Protein AF-A0A7W1BZX0-F1 (afdb_monomer_lite)

pLDDT: mean 84.56, std 10.22, range [51.59, 93.81]

Radius of gyration: 16.32 Å; chains: 1; bounding box: 33×20×55 Å

Sequence (105 aa):
MLAYRAWRWSHLNALLGGLWLLAVAWSFEFLHYSDRGLRRLAIGVGIPAWSNWLVTLFASFLGVTGLTYTGHHANDVIAFLLQALVVVPTLIASAFWVWGFRERR

Secondary structure (DSSP, 8-state):
-HHHHHHHHHHHHHHHHHHHHHHHHHHGGG----HHHHHHHHHHHHHHHHHHHHHHHHHHHHT---SS--S-HHHHHHHHHHIIIIIHHHHHHHHHHHHHTS---

Structure (mmCIF, N/CA/C/O backbone):
data_AF-A0A7W1BZX0-F1
#
_entry.id   AF-A0A7W1BZX0-F1
#
loop_
_atom_site.group_PDB
_atom_site.id
_atom_site.type_symbol
_atom_site.label_atom_id
_atom_site.label_alt_id
_atom_site.label_comp_id
_atom_site.label_asym_id
_atom_site.label_entity_id
_atom_site.label_seq_id
_atom_site.pdbx_PDB_ins_code
_atom_site.Cartn_x
_atom_site.Cartn_y
_atom_site.Cartn_z
_atom_site.occupancy
_atom_site.B_iso_or_equiv
_atom_site.auth_seq_id
_atom_site.auth_comp_id
_atom_site.auth_asym_id
_atom_site.auth_atom_id
_atom_site.pdbx_PDB_model_num
ATOM 1 N N . MET A 1 1 ? -3.968 -0.717 -30.498 1.00 52.75 1 MET A N 1
ATOM 2 C CA . MET A 1 1 ? -4.558 -1.752 -29.608 1.00 52.75 1 MET A CA 1
ATOM 3 C C . MET A 1 1 ? -3.862 -1.881 -28.247 1.00 52.75 1 MET A C 1
ATOM 5 O O . MET A 1 1 ? -4.569 -2.022 -27.258 1.00 52.75 1 MET A O 1
ATOM 9 N N . LEU A 1 2 ? -2.526 -1.795 -28.152 1.00 57.59 2 LEU A N 1
ATOM 10 C CA . LEU A 1 2 ? -1.787 -1.890 -26.874 1.00 57.59 2 LEU A CA 1
ATOM 11 C C . LEU A 1 2 ? -2.153 -0.798 -25.845 1.00 57.59 2 LEU A C 1
ATOM 13 O O . LEU A 1 2 ? -2.404 -1.118 -24.687 1.00 57.59 2 LEU A O 1
ATOM 17 N N . ALA A 1 3 ? -2.298 0.460 -26.277 1.00 57.31 3 ALA A N 1
ATOM 18 C CA . ALA A 1 3 ? -2.638 1.584 -25.392 1.00 57.31 3 ALA A CA 1
ATOM 19 C C . ALA A 1 3 ? -4.000 1.431 -24.680 1.00 57.31 3 ALA A C 1
ATOM 21 O O . ALA A 1 3 ? -4.129 1.736 -23.499 1.00 57.31 3 ALA A O 1
ATOM 22 N N . TYR A 1 4 ? -5.006 0.880 -25.369 1.00 60.72 4 TYR A N 1
ATOM 23 C CA . TYR A 1 4 ? -6.349 0.684 -24.807 1.00 60.72 4 TYR A CA 1
ATOM 24 C C . TYR A 1 4 ? -6.375 -0.402 -23.717 1.00 60.72 4 TYR A C 1
ATOM 26 O O . TYR A 1 4 ? -7.150 -0.322 -22.765 1.00 60.72 4 TYR A O 1
ATOM 34 N N . ARG A 1 5 ? -5.502 -1.417 -23.831 1.00 60.78 5 ARG A N 1
ATOM 35 C CA . ARG A 1 5 ? -5.346 -2.462 -22.806 1.00 60.78 5 ARG A CA 1
ATOM 36 C C . ARG A 1 5 ? -4.620 -1.909 -21.581 1.00 60.78 5 ARG A C 1
ATOM 38 O O . ARG A 1 5 ? -5.118 -2.092 -20.478 1.00 60.78 5 ARG A O 1
ATOM 45 N N . ALA A 1 6 ? -3.506 -1.199 -21.770 1.00 61.88 6 ALA A N 1
ATOM 46 C CA . ALA A 1 6 ? -2.736 -0.602 -20.672 1.00 61.88 6 ALA A CA 1
ATOM 47 C C . ALA A 1 6 ? -3.574 0.379 -19.831 1.00 61.88 6 ALA A C 1
ATOM 49 O O . ALA A 1 6 ? -3.535 0.333 -18.604 1.00 61.88 6 ALA A O 1
ATOM 50 N N . TRP A 1 7 ? -4.403 1.192 -20.493 1.00 62.56 7 TRP A N 1
ATOM 51 C CA . TRP A 1 7 ? -5.343 2.102 -19.839 1.00 62.56 7 TRP A CA 1
ATOM 52 C C . TRP A 1 7 ? -6.342 1.362 -18.935 1.00 62.56 7 TRP A C 1
ATOM 54 O O . TRP A 1 7 ? -6.486 1.703 -17.767 1.00 62.56 7 TRP A O 1
ATOM 64 N N . ARG A 1 8 ? -6.978 0.285 -19.411 1.00 70.31 8 ARG A N 1
ATOM 65 C CA . ARG A 1 8 ? -7.916 -0.499 -18.584 1.00 70.31 8 ARG A CA 1
ATOM 66 C C . ARG A 1 8 ? -7.254 -1.097 -17.344 1.00 70.31 8 ARG A C 1
ATOM 68 O O . ARG A 1 8 ? -7.835 -1.043 -16.265 1.00 70.31 8 ARG A O 1
ATOM 75 N N . TRP A 1 9 ? -6.046 -1.640 -17.485 1.00 71.50 9 TRP A N 1
ATOM 76 C CA . TRP A 1 9 ? -5.330 -2.256 -16.366 1.00 71.50 9 TRP A CA 1
ATOM 77 C C . TRP A 1 9 ? -4.924 -1.242 -15.297 1.00 71.50 9 TRP A C 1
ATOM 79 O O . TRP A 1 9 ? -5.091 -1.523 -14.111 1.00 71.50 9 TRP A O 1
ATOM 89 N N . SER A 1 10 ? -4.472 -0.048 -15.690 1.00 72.25 10 SER A N 1
ATOM 90 C CA . SER A 1 10 ? -4.130 0.998 -14.722 1.00 72.25 10 SER A CA 1
ATOM 91 C C . SER A 1 10 ? -5.362 1.540 -13.989 1.00 72.25 10 SER A C 1
ATOM 93 O O . SER A 1 10 ? -5.296 1.763 -12.784 1.00 72.25 10 SER A O 1
ATOM 95 N N . HIS A 1 11 ? -6.505 1.668 -14.672 1.00 76.44 11 HIS A N 1
ATOM 96 C CA . HIS A 1 11 ? -7.760 2.128 -14.061 1.00 76.44 11 HIS A CA 1
ATOM 97 C C . HIS A 1 11 ? -8.369 1.075 -13.132 1.00 76.44 11 HIS A C 1
ATOM 99 O O . HIS A 1 11 ? -8.894 1.412 -12.076 1.00 76.44 11 HIS A O 1
ATOM 105 N N . LEU A 1 12 ? -8.273 -0.209 -13.481 1.00 83.44 12 LEU A N 1
ATOM 106 C CA . LEU A 1 12 ? -8.704 -1.284 -12.589 1.00 83.44 12 LEU A CA 1
ATOM 107 C C . LEU A 1 12 ? -7.823 -1.360 -11.344 1.00 83.44 12 LEU A C 1
ATOM 109 O O . LEU A 1 12 ? -8.354 -1.413 -10.239 1.00 83.44 12 LEU A O 1
ATOM 113 N N . ASN A 1 13 ? -6.498 -1.292 -11.501 1.00 83.06 13 ASN A N 1
ATOM 114 C CA . ASN A 1 13 ? -5.576 -1.230 -10.365 1.00 83.06 13 ASN A CA 1
ATOM 115 C C . ASN A 1 13 ? -5.901 -0.038 -9.449 1.00 83.06 13 ASN A C 1
ATOM 117 O O . ASN A 1 13 ? -5.874 -0.166 -8.226 1.00 83.06 13 ASN A O 1
ATOM 121 N N . ALA A 1 14 ? -6.297 1.089 -10.046 1.00 80.31 14 ALA A N 1
ATOM 122 C CA . ALA A 1 14 ? -6.715 2.270 -9.315 1.00 80.31 14 ALA A CA 1
ATOM 123 C C . ALA A 1 14 ? -7.933 2.063 -8.436 1.00 80.31 14 ALA A C 1
ATOM 125 O O . ALA A 1 14 ? -7.917 2.347 -7.237 1.00 80.31 14 ALA A O 1
ATOM 126 N N . LEU A 1 15 ? -8.996 1.581 -9.070 1.00 87.12 15 LEU A N 1
ATOM 127 C CA . LEU A 1 15 ? -10.277 1.369 -8.429 1.00 87.12 15 LEU A CA 1
ATOM 128 C C . LEU A 1 15 ? -10.146 0.306 -7.345 1.00 87.12 15 LEU A C 1
ATOM 130 O O . LEU A 1 15 ? -10.627 0.516 -6.239 1.00 87.12 15 LEU A O 1
ATOM 134 N N . LEU A 1 16 ? -9.436 -0.790 -7.621 1.00 87.19 16 LEU A N 1
ATOM 135 C CA . LEU A 1 16 ? -9.208 -1.852 -6.645 1.00 87.19 16 LEU A CA 1
ATOM 136 C C . LEU A 1 16 ? -8.379 -1.365 -5.452 1.00 87.19 16 LEU A C 1
ATOM 138 O O . LEU A 1 16 ? -8.741 -1.657 -4.315 1.00 87.19 16 LEU A O 1
ATOM 142 N N . GLY A 1 17 ? -7.325 -0.575 -5.680 1.00 85.88 17 GLY A N 1
ATOM 143 C CA . GLY A 1 17 ? -6.543 0.029 -4.599 1.00 85.88 17 GLY A CA 1
ATOM 144 C C . GLY A 1 17 ? -7.360 1.008 -3.749 1.00 85.88 17 GLY A C 1
ATOM 145 O O . GLY A 1 17 ? -7.269 0.988 -2.523 1.00 85.88 17 GLY A O 1
ATOM 146 N N . GLY A 1 18 ? -8.202 1.831 -4.380 1.00 87.50 18 GLY A N 1
ATOM 147 C CA . GLY A 1 18 ? -9.105 2.746 -3.676 1.00 87.50 18 GLY A CA 1
ATOM 148 C C . GLY A 1 18 ? -10.174 2.012 -2.863 1.00 87.50 18 GLY A C 1
ATOM 149 O O . GLY A 1 18 ? -10.356 2.299 -1.682 1.00 87.50 18 GLY A O 1
ATOM 150 N N . LEU A 1 19 ? -10.837 1.022 -3.466 1.00 91.62 19 LEU A N 1
ATOM 151 C CA . LEU A 1 19 ? -11.827 0.178 -2.793 1.00 91.62 19 LEU A CA 1
ATOM 152 C C . LEU A 1 19 ? -11.213 -0.589 -1.619 1.00 91.62 19 LEU A C 1
ATOM 154 O O . LEU A 1 19 ? -11.839 -0.693 -0.569 1.00 91.62 19 LEU A O 1
ATOM 158 N N . TRP A 1 20 ? -9.978 -1.069 -1.768 1.00 90.25 20 TRP A N 1
ATOM 159 C CA . TRP A 1 20 ? -9.230 -1.700 -0.686 1.00 90.25 20 TRP A CA 1
ATOM 160 C C . TRP A 1 20 ? -9.029 -0.753 0.504 1.00 90.25 20 TRP A C 1
ATOM 162 O O . TRP A 1 20 ? -9.351 -1.117 1.633 1.00 90.25 20 TRP A O 1
ATOM 172 N N . LEU A 1 21 ? -8.569 0.479 0.265 1.00 91.88 21 LEU A N 1
ATOM 173 C CA . LEU A 1 21 ? -8.391 1.468 1.334 1.00 91.88 21 LEU A CA 1
ATOM 174 C C . LEU A 1 21 ? -9.711 1.820 2.028 1.00 91.88 21 LEU A C 1
ATOM 176 O O . LEU A 1 21 ? -9.737 1.944 3.252 1.00 91.88 21 LEU A O 1
ATOM 180 N N . LEU A 1 22 ? -10.804 1.940 1.269 1.00 92.69 22 LEU A N 1
ATOM 181 C CA . LEU A 1 22 ? -12.137 2.182 1.825 1.00 92.69 22 LEU A CA 1
ATOM 182 C C . LEU A 1 22 ? -12.618 1.008 2.686 1.00 92.69 22 LEU A C 1
ATOM 184 O O . LEU A 1 22 ? -13.107 1.230 3.791 1.00 92.69 22 LEU A O 1
ATOM 188 N N . ALA A 1 23 ? -12.441 -0.229 2.216 1.00 91.19 23 ALA A N 1
ATOM 189 C CA . ALA A 1 23 ? -12.810 -1.428 2.964 1.00 91.19 23 ALA A CA 1
ATOM 190 C C . ALA A 1 23 ? -12.017 -1.546 4.275 1.00 91.19 23 ALA A C 1
ATOM 192 O O . ALA A 1 23 ? -12.592 -1.829 5.327 1.00 91.19 23 ALA A O 1
ATOM 193 N N . VAL A 1 24 ? -10.711 -1.267 4.234 1.00 91.19 24 VAL A N 1
ATOM 194 C CA . VAL A 1 24 ? -9.863 -1.246 5.432 1.00 91.19 24 VAL A CA 1
ATOM 195 C C . VAL A 1 24 ? -10.304 -0.147 6.394 1.00 91.19 24 VAL A C 1
ATOM 197 O O . VAL A 1 24 ? -10.479 -0.429 7.576 1.00 91.19 24 VAL A O 1
ATOM 200 N N . ALA A 1 25 ? -10.543 1.074 5.912 1.00 91.56 25 ALA A N 1
ATOM 201 C CA . ALA A 1 25 ? -11.000 2.175 6.757 1.00 91.56 25 ALA A CA 1
ATOM 202 C C . ALA A 1 25 ? -12.350 1.870 7.425 1.00 91.56 25 ALA A C 1
ATOM 204 O O . ALA A 1 25 ? -12.490 2.076 8.627 1.00 91.56 25 ALA A O 1
ATOM 205 N N . TRP A 1 26 ? -13.308 1.317 6.675 1.00 92.88 26 TRP A N 1
ATOM 206 C CA . TRP A 1 26 ? -14.597 0.875 7.216 1.00 92.88 26 TRP A CA 1
ATOM 207 C C . TRP A 1 26 ? -14.428 -0.203 8.290 1.00 92.88 26 TRP A C 1
ATOM 209 O O . TRP A 1 26 ? -15.104 -0.192 9.313 1.00 92.88 26 TRP A O 1
ATOM 219 N N . SER A 1 27 ? -13.477 -1.115 8.096 1.00 91.56 27 SER A N 1
ATOM 220 C CA . SER A 1 27 ? -13.272 -2.211 9.034 1.00 91.56 27 SER A CA 1
ATOM 221 C C . SER A 1 27 ? -12.659 -1.811 10.381 1.00 91.56 27 SER A C 1
ATOM 223 O O . SER A 1 27 ? -12.652 -2.621 11.305 1.00 91.56 27 SER A O 1
ATOM 225 N N . PHE A 1 28 ? -12.136 -0.586 10.513 1.00 90.12 28 PHE A N 1
ATOM 226 C CA . PHE A 1 28 ? -11.452 -0.145 11.731 1.00 90.12 28 PHE A CA 1
ATOM 227 C C . PHE A 1 28 ? -12.352 -0.127 12.963 1.00 90.12 28 PHE A C 1
ATOM 229 O O . PHE A 1 28 ? -11.847 -0.359 14.059 1.00 90.12 28 PHE A O 1
ATOM 236 N N . GLU A 1 29 ? -13.660 0.068 12.791 1.00 87.44 29 GLU A N 1
ATOM 237 C CA . GLU A 1 29 ? -14.635 0.015 13.888 1.00 87.44 29 GLU A CA 1
ATOM 238 C C . GLU A 1 29 ? -14.728 -1.376 14.538 1.00 87.44 29 GLU A C 1
ATOM 240 O O . GLU A 1 29 ? -15.109 -1.491 15.700 1.00 87.44 29 GLU A O 1
ATOM 245 N N . PHE A 1 30 ? -14.334 -2.432 13.819 1.00 87.19 30 PHE A N 1
ATOM 246 C CA . PHE A 1 30 ? -14.389 -3.820 14.290 1.00 87.19 30 PHE A CA 1
ATOM 247 C C . PHE A 1 30 ? -13.034 -4.351 14.784 1.00 87.19 30 PHE A C 1
ATOM 249 O O . PHE A 1 30 ? -12.942 -5.489 15.248 1.00 87.19 30 PHE A O 1
ATOM 256 N N . LEU A 1 31 ? -11.962 -3.564 14.657 1.00 88.44 31 LEU A N 1
ATOM 257 C CA . LEU A 1 31 ? -10.621 -3.978 15.063 1.00 88.44 31 LEU A CA 1
ATOM 258 C C . LEU A 1 31 ? -10.403 -3.689 16.550 1.00 88.44 31 LEU A C 1
ATOM 260 O O . LEU A 1 31 ? -10.528 -2.558 17.012 1.00 88.44 31 LEU A O 1
ATOM 264 N N . HIS A 1 32 ? -9.937 -4.689 17.294 1.00 87.69 32 HIS A N 1
ATOM 265 C CA . HIS A 1 32 ? -9.670 -4.603 18.736 1.00 87.69 32 HIS A CA 1
ATOM 266 C C . HIS A 1 32 ? -8.300 -3.966 19.051 1.00 87.69 32 HIS A C 1
ATOM 268 O O . HIS A 1 32 ? -7.531 -4.427 19.915 1.00 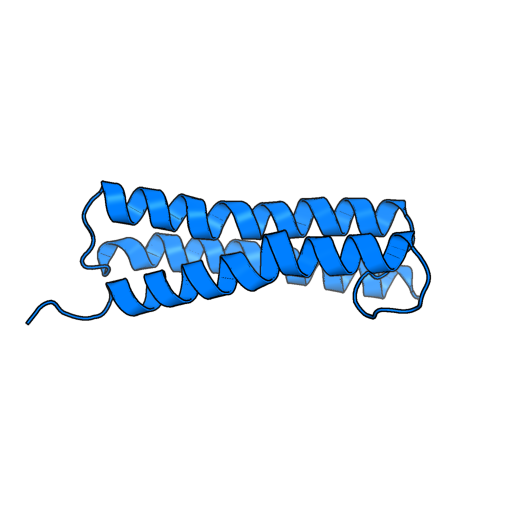87.69 32 HIS A O 1
ATOM 274 N N . TYR A 1 33 ? -7.961 -2.907 18.317 1.00 86.19 33 TYR A N 1
ATOM 275 C CA . TYR A 1 33 ? -6.737 -2.132 18.485 1.00 86.19 33 TYR A CA 1
ATOM 276 C C . TYR A 1 33 ? -6.994 -0.820 19.226 1.00 86.19 33 TYR A C 1
ATOM 278 O O . TYR A 1 33 ? -8.086 -0.274 19.215 1.00 86.19 33 TYR A O 1
ATOM 286 N N . SER A 1 34 ? -5.952 -0.300 19.878 1.00 89.06 34 SER A N 1
ATOM 287 C CA . SER A 1 34 ? -5.968 1.072 20.390 1.00 89.06 34 SER A CA 1
ATOM 288 C C . SER A 1 34 ? -5.820 2.075 19.244 1.00 89.06 34 SER A C 1
ATOM 290 O O . SER A 1 34 ? -5.318 1.717 18.176 1.00 89.06 34 SER A O 1
ATOM 292 N N . ASP A 1 35 ? -6.120 3.353 19.489 1.00 89.25 35 ASP A N 1
ATOM 293 C CA . ASP A 1 35 ? -5.965 4.430 18.493 1.00 89.25 35 ASP A CA 1
ATOM 294 C C . ASP A 1 35 ? -4.571 4.456 17.849 1.00 89.25 35 ASP A C 1
ATOM 296 O O . ASP A 1 35 ? -4.405 4.675 16.647 1.00 89.25 35 ASP A O 1
ATOM 300 N N . ARG A 1 36 ? -3.528 4.172 18.644 1.00 90.38 36 ARG A N 1
ATOM 301 C CA . ARG A 1 36 ? -2.149 4.072 18.142 1.00 90.38 36 ARG A CA 1
ATOM 302 C C . ARG A 1 36 ? -1.959 2.877 17.206 1.00 90.38 36 ARG A C 1
ATOM 304 O O . ARG A 1 36 ? -1.203 2.991 16.243 1.00 90.38 36 ARG A O 1
ATOM 311 N N . GLY A 1 37 ? -2.602 1.745 17.495 1.00 88.31 37 GLY A N 1
ATOM 312 C CA . GLY A 1 37 ? -2.583 0.549 16.649 1.00 88.31 37 GLY A CA 1
ATOM 313 C C . GLY A 1 37 ? -3.297 0.785 15.320 1.00 88.31 37 GLY A C 1
ATOM 314 O O . GLY A 1 37 ? -2.710 0.529 14.270 1.00 88.31 37 GLY A O 1
ATOM 315 N N . LEU A 1 38 ? -4.489 1.386 15.363 1.00 90.69 38 LEU A N 1
ATOM 316 C CA . LEU A 1 38 ? -5.252 1.769 14.171 1.00 90.69 38 LEU A CA 1
ATOM 317 C C . LEU A 1 38 ? -4.477 2.758 13.295 1.00 90.69 38 LEU A C 1
ATOM 319 O O . LEU A 1 38 ? -4.358 2.555 12.089 1.00 90.69 38 LEU A O 1
ATOM 323 N N . ARG A 1 39 ? -3.847 3.780 13.891 1.00 92.81 39 ARG A N 1
ATOM 324 C CA . ARG A 1 39 ? -3.021 4.743 13.143 1.00 92.81 39 ARG A CA 1
ATOM 325 C C . ARG A 1 39 ? -1.830 4.079 12.450 1.00 92.81 39 ARG A C 1
ATOM 327 O O . ARG A 1 39 ? -1.525 4.409 11.307 1.00 92.81 39 ARG A O 1
ATOM 334 N N . ARG A 1 40 ? -1.145 3.152 13.127 1.00 92.38 40 ARG A N 1
ATOM 335 C CA . ARG A 1 40 ? -0.028 2.400 12.529 1.00 92.38 40 ARG A CA 1
ATOM 336 C C . ARG A 1 40 ? -0.503 1.507 11.390 1.00 92.38 40 ARG A C 1
ATOM 338 O O . ARG A 1 40 ? 0.172 1.453 10.368 1.00 92.38 40 ARG A O 1
ATOM 345 N N . LEU A 1 41 ? -1.657 0.864 11.544 1.00 92.19 41 LEU A N 1
ATOM 346 C CA . LEU A 1 41 ? -2.250 0.040 10.497 1.00 92.19 41 LEU A CA 1
ATOM 347 C C . LEU A 1 41 ? -2.673 0.882 9.288 1.00 92.19 41 LEU A C 1
ATOM 349 O O . LEU A 1 41 ? -2.358 0.517 8.162 1.00 92.19 41 LEU A O 1
ATOM 353 N N . ALA A 1 42 ? -3.284 2.048 9.511 1.00 92.69 42 ALA A N 1
ATOM 354 C CA . ALA A 1 42 ? -3.637 2.993 8.452 1.00 92.69 42 ALA A CA 1
ATOM 355 C C . ALA A 1 42 ? -2.415 3.395 7.619 1.00 92.69 42 ALA A C 1
ATOM 357 O O . ALA A 1 42 ? -2.453 3.368 6.392 1.00 92.69 42 ALA A O 1
ATOM 358 N N . ILE A 1 43 ? -1.304 3.714 8.289 1.00 93.69 43 ILE A N 1
ATOM 359 C CA . ILE A 1 43 ? -0.032 4.027 7.630 1.00 93.69 43 ILE A CA 1
ATOM 360 C C . ILE A 1 43 ? 0.510 2.790 6.899 1.00 93.69 43 ILE A C 1
ATOM 362 O O . ILE A 1 43 ? 0.927 2.896 5.747 1.00 93.69 43 ILE A O 1
ATOM 366 N N . GLY A 1 44 ? 0.473 1.623 7.546 1.00 92.38 44 GLY A N 1
ATOM 367 C CA . GLY A 1 44 ? 0.968 0.359 7.004 1.00 92.38 44 GLY A CA 1
ATOM 368 C C . GLY A 1 44 ? 0.208 -0.136 5.775 1.00 92.38 44 GLY A C 1
ATOM 369 O O . GLY A 1 44 ? 0.806 -0.791 4.934 1.00 92.38 44 GLY A O 1
ATOM 370 N N . VAL A 1 45 ? -1.074 0.201 5.634 1.00 92.44 45 VAL A N 1
ATOM 371 C CA . VAL A 1 45 ? -1.877 -0.111 4.440 1.00 92.44 45 VAL A CA 1
ATOM 372 C C . VAL A 1 45 ? -1.796 1.019 3.406 1.00 92.44 45 VAL A C 1
ATOM 374 O O . VAL A 1 45 ? -1.715 0.762 2.205 1.00 92.44 45 VAL A O 1
ATOM 377 N N . GLY A 1 46 ? -1.777 2.274 3.860 1.00 92.19 46 GLY A N 1
ATOM 378 C CA . GLY A 1 46 ? -1.759 3.450 2.996 1.00 92.19 46 GLY A CA 1
ATOM 379 C C . GLY A 1 46 ? -0.450 3.619 2.228 1.00 92.19 46 GLY A C 1
ATOM 380 O O . GLY A 1 46 ? -0.486 3.815 1.015 1.00 92.19 46 GLY A O 1
ATOM 381 N N . ILE A 1 47 ? 0.703 3.521 2.903 1.00 92.62 47 ILE A N 1
ATOM 382 C CA . ILE A 1 47 ? 2.013 3.710 2.256 1.00 92.62 47 ILE A CA 1
ATOM 383 C C . ILE A 1 47 ? 2.201 2.734 1.085 1.00 92.62 47 ILE A C 1
ATOM 385 O O . ILE A 1 47 ? 2.457 3.216 -0.016 1.00 92.62 47 ILE A O 1
ATOM 389 N N . PRO A 1 48 ? 2.011 1.410 1.243 1.00 92.38 48 PRO A N 1
ATOM 390 C CA . PRO A 1 48 ? 2.211 0.467 0.143 1.00 92.38 48 PRO A CA 1
ATOM 391 C C . PRO A 1 48 ? 1.244 0.688 -1.021 1.00 92.38 48 PRO A C 1
ATOM 393 O O . PRO A 1 48 ? 1.644 0.577 -2.181 1.00 92.38 48 PRO A O 1
ATOM 396 N N . ALA A 1 49 ? -0.009 1.064 -0.729 1.00 90.88 49 ALA A N 1
ATOM 397 C CA . ALA A 1 49 ? -0.989 1.405 -1.754 1.00 90.88 49 ALA A CA 1
ATOM 398 C C . ALA A 1 49 ? -0.517 2.601 -2.597 1.00 90.88 49 ALA A C 1
ATOM 400 O O . ALA A 1 49 ? -0.525 2.521 -3.823 1.00 90.88 49 ALA A O 1
ATOM 401 N N . TRP A 1 50 ? -0.031 3.677 -1.967 1.00 88.94 50 TRP A N 1
ATOM 402 C CA . TRP A 1 50 ? 0.534 4.835 -2.674 1.00 88.94 50 TRP A CA 1
ATOM 403 C C . TRP A 1 50 ? 1.872 4.530 -3.363 1.00 88.94 50 TRP A C 1
ATOM 405 O O . TRP A 1 50 ? 2.117 5.013 -4.470 1.00 88.94 50 TRP A O 1
ATOM 415 N N . SER A 1 51 ? 2.723 3.692 -2.768 1.00 91.06 51 SER A N 1
ATOM 416 C CA . SER A 1 51 ? 3.975 3.247 -3.386 1.00 91.06 51 SER A CA 1
ATOM 417 C C . SER A 1 51 ? 3.733 2.454 -4.669 1.00 91.06 51 SER A C 1
ATOM 419 O O . SER A 1 51 ? 4.468 2.647 -5.634 1.00 91.06 51 SER A O 1
ATOM 421 N N . ASN A 1 52 ? 2.682 1.630 -4.726 1.00 90.50 52 ASN A N 1
ATOM 422 C CA . ASN A 1 52 ? 2.305 0.892 -5.936 1.00 90.50 52 ASN A CA 1
ATOM 423 C C . ASN A 1 52 ? 2.097 1.826 -7.127 1.00 90.50 52 ASN A C 1
ATOM 425 O O . ASN A 1 52 ? 2.634 1.610 -8.213 1.00 90.50 52 ASN A O 1
ATOM 429 N N . TRP A 1 53 ? 1.361 2.908 -6.899 1.00 87.31 53 TRP A N 1
ATOM 430 C CA . TRP A 1 53 ? 1.109 3.929 -7.903 1.00 87.31 53 TRP A CA 1
ATOM 431 C C . TRP A 1 53 ? 2.371 4.644 -8.351 1.00 87.31 53 TRP A C 1
ATOM 433 O O . TRP A 1 53 ? 2.609 4.781 -9.550 1.00 87.31 53 TRP A O 1
ATOM 443 N N . LEU A 1 54 ? 3.190 5.063 -7.387 1.00 88.50 54 LEU A N 1
ATOM 444 C CA . LEU A 1 54 ? 4.428 5.775 -7.661 1.00 88.50 54 LEU A CA 1
ATOM 445 C C . LEU A 1 54 ? 5.387 4.919 -8.498 1.00 88.50 54 LEU A C 1
ATOM 447 O O . LEU A 1 54 ? 5.892 5.375 -9.521 1.00 88.50 54 LEU A O 1
ATOM 451 N N . VAL A 1 55 ? 5.598 3.661 -8.107 1.00 88.25 55 VAL A N 1
ATOM 452 C CA . VAL A 1 55 ? 6.497 2.747 -8.826 1.00 88.25 55 VAL A CA 1
ATOM 453 C C . VAL A 1 55 ? 5.939 2.401 -10.209 1.00 88.25 55 VAL A C 1
ATOM 455 O O . VAL A 1 55 ? 6.695 2.392 -11.178 1.00 88.25 55 VAL A O 1
ATOM 458 N N . THR A 1 56 ? 4.624 2.202 -10.344 1.00 86.25 56 THR A N 1
ATOM 459 C CA . THR A 1 56 ? 3.984 1.939 -11.648 1.00 86.25 56 THR A CA 1
ATOM 460 C C . THR A 1 56 ? 4.091 3.140 -12.595 1.00 86.25 56 THR A C 1
ATOM 462 O O . THR A 1 56 ? 4.267 2.967 -13.805 1.00 86.25 56 THR A O 1
ATOM 465 N N . LEU A 1 57 ? 4.033 4.365 -12.065 1.00 85.75 57 LEU A N 1
ATOM 466 C CA . LEU A 1 57 ? 4.271 5.581 -12.841 1.00 85.75 57 LEU A CA 1
ATOM 467 C C . LEU A 1 57 ? 5.711 5.619 -13.373 1.00 85.75 57 LEU A C 1
ATOM 469 O O . LEU A 1 57 ? 5.911 5.826 -14.569 1.00 85.75 57 LEU A O 1
ATOM 473 N N . PHE A 1 58 ? 6.706 5.351 -12.521 1.00 86.38 58 PHE A N 1
ATOM 474 C CA . PHE A 1 58 ? 8.106 5.260 -12.952 1.00 86.38 58 PHE A CA 1
ATOM 475 C C . PHE A 1 58 ? 8.332 4.146 -13.980 1.00 86.38 58 PHE A C 1
ATOM 477 O O . PHE A 1 58 ? 9.001 4.374 -14.985 1.00 86.38 58 PHE A O 1
ATOM 484 N N . ALA A 1 59 ? 7.727 2.974 -13.780 1.00 85.19 59 ALA A N 1
ATOM 485 C CA . ALA A 1 59 ? 7.775 1.869 -14.736 1.00 85.19 59 ALA A CA 1
ATOM 486 C C . ALA A 1 59 ? 7.232 2.287 -16.113 1.00 85.19 59 ALA A C 1
ATOM 488 O O . ALA A 1 59 ? 7.852 2.018 -17.142 1.00 85.19 59 ALA A O 1
ATOM 489 N N . SER A 1 60 ? 6.118 3.029 -16.116 1.00 82.88 60 SER A N 1
ATOM 490 C CA . SER A 1 60 ? 5.491 3.556 -17.332 1.00 82.88 60 SER A CA 1
ATOM 491 C C . SER A 1 60 ? 6.385 4.568 -18.051 1.00 82.88 60 SER A C 1
ATOM 493 O O . SER A 1 60 ? 6.505 4.502 -19.272 1.00 82.88 60 SER A O 1
ATOM 495 N N . PHE A 1 61 ? 7.053 5.466 -17.316 1.00 85.00 61 PHE A N 1
ATOM 496 C CA . PHE A 1 61 ? 8.019 6.410 -17.895 1.00 85.00 61 PHE A CA 1
ATOM 497 C C . PHE A 1 61 ? 9.246 5.718 -18.495 1.00 85.00 61 PHE A C 1
ATOM 499 O O . PHE A 1 61 ? 9.754 6.156 -19.523 1.00 85.00 61 PHE A O 1
ATOM 506 N N . LEU A 1 62 ? 9.710 4.636 -17.871 1.00 82.81 62 LEU A N 1
ATOM 507 C CA . LEU A 1 62 ? 10.849 3.849 -18.346 1.00 82.81 62 LEU A CA 1
ATOM 508 C C . LEU A 1 62 ? 10.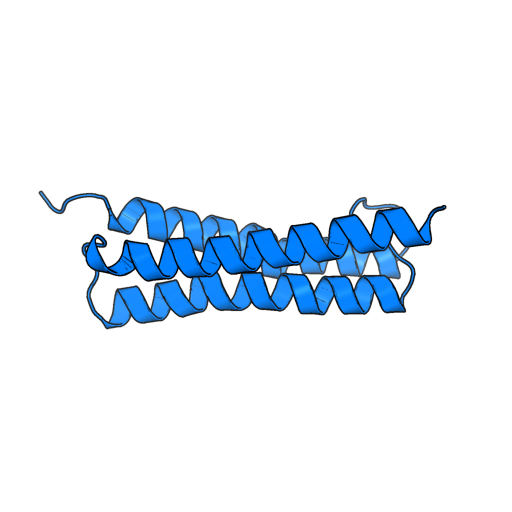475 2.856 -19.459 1.00 82.81 62 LEU A C 1
ATOM 510 O O . LEU A 1 62 ? 11.362 2.225 -20.030 1.00 82.81 62 LEU A O 1
ATOM 514 N N . GLY A 1 63 ? 9.184 2.697 -19.769 1.00 81.06 63 GLY A N 1
ATOM 515 C CA . GLY A 1 63 ? 8.701 1.739 -20.765 1.00 81.06 63 GLY A CA 1
ATOM 516 C C . GLY A 1 63 ? 8.928 0.274 -20.376 1.00 81.06 63 GLY A C 1
ATOM 517 O O . GLY A 1 63 ? 8.989 -0.584 -21.255 1.00 81.06 63 GLY A O 1
ATOM 518 N N . VAL A 1 64 ? 9.067 -0.021 -19.078 1.00 81.81 64 VAL A N 1
ATOM 519 C CA . VAL A 1 64 ? 9.317 -1.373 -18.555 1.00 81.81 64 VAL A CA 1
ATOM 520 C C . VAL A 1 64 ? 8.105 -1.904 -17.801 1.00 81.81 64 VAL A C 1
ATOM 522 O O . VAL A 1 64 ? 7.359 -1.151 -17.178 1.00 81.81 64 VAL A O 1
ATOM 525 N N . THR A 1 65 ? 7.917 -3.222 -17.822 1.00 75.06 65 THR A N 1
ATOM 526 C CA . THR A 1 65 ? 6.798 -3.863 -17.121 1.00 75.06 65 THR A CA 1
ATOM 527 C C . THR A 1 65 ? 7.089 -4.052 -15.633 1.00 75.06 65 THR A C 1
ATOM 529 O O . THR A 1 65 ? 6.180 -3.940 -14.818 1.00 75.06 65 THR A O 1
ATOM 532 N N . GLY A 1 66 ? 8.338 -4.362 -15.265 1.00 70.06 66 GLY A N 1
ATOM 533 C CA . GLY A 1 66 ? 8.749 -4.578 -13.875 1.00 70.06 66 GLY A CA 1
ATOM 534 C C . GLY A 1 66 ? 8.163 -5.831 -13.216 1.00 70.06 66 GLY A C 1
ATOM 535 O O . GLY A 1 66 ? 8.151 -5.922 -11.998 1.00 70.06 66 GLY A O 1
ATOM 536 N N . LEU A 1 67 ? 7.642 -6.789 -13.993 1.00 67.56 67 LEU A N 1
ATOM 537 C CA . LEU A 1 67 ? 6.939 -7.976 -13.473 1.00 67.56 67 LEU A CA 1
ATOM 538 C C . LEU A 1 67 ? 7.761 -9.270 -13.541 1.00 67.56 67 LEU A C 1
ATOM 540 O O . LEU A 1 67 ? 7.357 -10.295 -12.999 1.00 67.56 67 LEU A O 1
ATOM 544 N N . THR A 1 68 ? 8.892 -9.268 -14.240 1.00 72.88 68 THR A N 1
ATOM 545 C CA . THR A 1 68 ? 9.703 -10.473 -14.456 1.00 72.88 68 THR A CA 1
ATOM 546 C C . THR A 1 68 ? 11.160 -10.077 -14.494 1.00 72.88 68 THR A C 1
ATOM 548 O O . THR A 1 68 ? 11.482 -9.141 -15.211 1.00 72.88 68 THR A O 1
ATOM 551 N N . TYR A 1 69 ? 12.036 -10.772 -13.772 1.00 74.81 69 TYR A N 1
ATOM 552 C CA . TYR A 1 69 ? 13.472 -10.520 -13.856 1.00 74.81 69 TYR A CA 1
ATOM 553 C C . TYR A 1 69 ? 13.980 -10.970 -15.226 1.00 74.81 69 TYR A C 1
ATOM 555 O O . TYR A 1 69 ? 13.901 -12.152 -15.558 1.00 74.81 69 TYR A O 1
ATOM 563 N N . THR A 1 70 ? 14.432 -10.021 -16.043 1.00 75.12 70 THR A N 1
ATOM 564 C CA . THR A 1 70 ? 14.840 -10.280 -17.439 1.00 75.12 70 THR A CA 1
ATOM 565 C C . THR A 1 70 ? 16.325 -10.011 -17.679 1.00 75.12 70 THR A C 1
ATOM 567 O O . THR A 1 70 ? 16.802 -10.217 -18.791 1.00 75.12 70 THR A O 1
ATOM 570 N N . GLY A 1 71 ? 17.069 -9.559 -16.661 1.00 71.56 71 GLY A N 1
ATOM 571 C CA . GLY A 1 71 ? 18.470 -9.144 -16.789 1.00 71.56 71 GLY A CA 1
ATOM 572 C C . GLY A 1 71 ? 18.633 -7.709 -17.303 1.00 71.56 71 GLY A C 1
ATOM 573 O O . GLY A 1 71 ? 19.743 -7.181 -17.336 1.00 71.56 71 GLY A O 1
ATOM 574 N N . HIS A 1 72 ? 17.535 -7.039 -17.670 1.00 80.25 72 HIS A N 1
ATOM 575 C CA . HIS A 1 72 ? 17.522 -5.606 -17.937 1.00 80.25 72 HIS A CA 1
ATOM 576 C C . HIS A 1 72 ? 17.447 -4.831 -16.619 1.00 80.25 72 HIS A C 1
ATOM 578 O O . HIS A 1 72 ? 16.392 -4.771 -15.986 1.00 80.25 72 HIS A O 1
ATOM 584 N N . HIS A 1 73 ? 18.548 -4.166 -16.251 1.00 83.12 73 HIS A N 1
ATOM 585 C CA . HIS A 1 73 ? 18.689 -3.444 -14.980 1.00 83.12 73 HIS A CA 1
ATOM 586 C C . HIS A 1 73 ? 17.493 -2.543 -14.624 1.00 83.12 73 HIS A C 1
ATOM 588 O O . HIS A 1 73 ? 17.022 -2.580 -13.492 1.00 83.12 73 HIS A O 1
ATOM 594 N N . ALA A 1 74 ? 16.960 -1.767 -15.575 1.00 82.00 74 ALA A N 1
ATOM 595 C CA . ALA A 1 74 ? 15.825 -0.873 -15.320 1.00 82.00 74 ALA A CA 1
ATOM 596 C C . ALA A 1 74 ? 14.547 -1.628 -14.916 1.00 82.00 74 ALA A C 1
ATOM 598 O O . ALA A 1 74 ? 13.817 -1.199 -14.027 1.00 82.00 74 ALA A O 1
ATOM 599 N N . ASN A 1 75 ? 14.286 -2.772 -15.543 1.00 86.31 75 ASN A N 1
ATOM 600 C CA . ASN A 1 75 ? 13.119 -3.591 -15.254 1.00 86.31 75 ASN A CA 1
ATOM 601 C C . ASN A 1 75 ? 13.273 -4.341 -13.920 1.00 86.31 75 ASN A C 1
ATOM 603 O O . ASN A 1 75 ? 12.330 -4.397 -13.133 1.00 86.31 75 ASN A O 1
ATOM 607 N N . ASP A 1 76 ? 14.467 -4.864 -13.646 1.00 87.06 76 ASP A N 1
ATOM 608 C CA . ASP A 1 76 ? 14.751 -5.621 -12.423 1.00 87.06 76 ASP A CA 1
ATOM 609 C C . ASP A 1 76 ? 14.702 -4.717 -11.178 1.00 87.06 76 ASP A C 1
ATOM 611 O O . ASP A 1 76 ? 14.206 -5.129 -10.128 1.00 87.06 76 ASP A O 1
ATOM 615 N N . VAL A 1 77 ? 15.123 -3.452 -11.311 1.00 89.06 77 VAL A N 1
ATOM 616 C CA . VAL A 1 77 ? 14.968 -2.433 -10.260 1.00 89.06 77 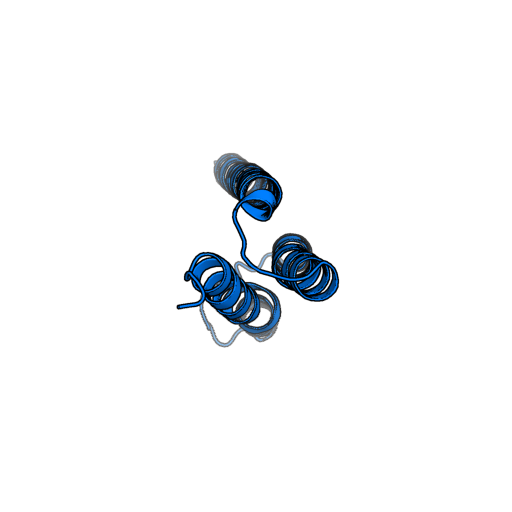VAL A CA 1
ATOM 617 C C . VAL A 1 77 ? 13.493 -2.162 -9.965 1.00 89.06 77 VAL A C 1
ATOM 619 O O . VAL A 1 77 ? 13.107 -2.146 -8.798 1.00 89.06 77 VAL A O 1
ATOM 622 N N . ILE A 1 78 ? 12.647 -1.989 -10.986 1.00 88.06 78 ILE A N 1
ATOM 623 C CA . ILE A 1 78 ? 11.204 -1.790 -10.776 1.00 88.06 78 ILE A CA 1
ATOM 624 C C . ILE A 1 78 ? 10.573 -3.024 -10.118 1.00 88.06 78 ILE A C 1
ATOM 626 O O . ILE A 1 78 ? 9.795 -2.869 -9.178 1.00 88.06 78 ILE A O 1
ATOM 630 N N . ALA A 1 79 ? 10.937 -4.232 -10.554 1.00 88.06 79 ALA A N 1
ATOM 631 C CA . ALA A 1 79 ? 10.443 -5.473 -9.957 1.00 88.06 79 ALA A CA 1
ATOM 632 C C . ALA A 1 79 ? 10.801 -5.575 -8.470 1.00 88.06 79 ALA A C 1
ATOM 634 O O . ALA A 1 79 ? 9.940 -5.855 -7.630 1.00 88.06 79 ALA A O 1
ATOM 635 N N . PHE A 1 80 ? 12.052 -5.266 -8.127 1.00 91.19 80 PHE A N 1
ATOM 636 C CA . PHE A 1 80 ? 12.500 -5.213 -6.742 1.00 91.19 80 PHE A CA 1
ATOM 637 C C . PHE A 1 80 ? 11.743 -4.150 -5.930 1.00 91.19 80 PHE A C 1
ATOM 639 O O . PHE A 1 80 ? 11.284 -4.437 -4.824 1.00 91.19 80 PHE A O 1
ATOM 646 N N . LEU A 1 81 ? 11.558 -2.944 -6.479 1.00 91.38 81 LEU A N 1
ATOM 647 C CA . LEU A 1 81 ? 10.824 -1.860 -5.816 1.00 91.38 81 LEU A CA 1
ATOM 648 C C . LEU A 1 81 ? 9.361 -2.232 -5.554 1.00 91.38 81 LEU A C 1
ATOM 650 O O . LEU A 1 81 ? 8.866 -1.985 -4.454 1.00 91.38 81 LEU A O 1
ATOM 654 N N . LEU A 1 82 ? 8.680 -2.860 -6.517 1.00 89.62 82 LEU A N 1
ATOM 655 C CA . LEU A 1 82 ? 7.317 -3.360 -6.321 1.00 89.62 82 LEU A CA 1
ATOM 656 C C . LEU A 1 82 ? 7.276 -4.404 -5.200 1.00 89.62 82 LEU A C 1
ATOM 658 O O . LEU A 1 82 ? 6.433 -4.324 -4.305 1.00 89.62 82 LEU A O 1
ATOM 662 N N . GLN A 1 83 ? 8.216 -5.347 -5.182 1.00 90.75 83 GLN A N 1
ATOM 663 C CA . GLN A 1 83 ? 8.246 -6.374 -4.145 1.00 90.75 83 GLN A CA 1
ATOM 664 C C . GLN A 1 83 ? 8.508 -5.780 -2.749 1.00 90.75 83 GLN A C 1
ATOM 666 O O . GLN A 1 83 ? 7.814 -6.125 -1.787 1.00 90.75 83 GLN A O 1
ATOM 671 N N . ALA A 1 84 ? 9.484 -4.876 -2.644 1.00 93.31 84 ALA A N 1
ATOM 672 C CA . ALA A 1 84 ? 9.959 -4.318 -1.382 1.00 93.31 84 ALA A CA 1
ATOM 673 C C . ALA A 1 84 ? 9.030 -3.245 -0.794 1.00 93.31 84 ALA A C 1
ATOM 675 O O . ALA A 1 84 ? 8.878 -3.179 0.424 1.00 93.31 84 ALA A O 1
ATOM 676 N N . LEU A 1 85 ? 8.414 -2.409 -1.634 1.00 92.00 85 LEU A N 1
ATOM 677 C CA . LEU A 1 85 ? 7.586 -1.283 -1.185 1.00 92.00 85 LEU A CA 1
ATOM 678 C C . LEU A 1 85 ? 6.092 -1.599 -1.186 1.00 92.00 85 LEU A C 1
ATOM 680 O O . LEU A 1 85 ? 5.340 -0.975 -0.440 1.00 92.00 85 LEU A O 1
ATOM 684 N N . VAL A 1 86 ? 5.657 -2.554 -2.009 1.00 91.88 86 VAL A N 1
ATOM 685 C CA . VAL A 1 86 ? 4.236 -2.868 -2.176 1.00 91.88 86 VAL A CA 1
ATOM 686 C C . VAL A 1 86 ? 3.930 -4.229 -1.588 1.00 91.88 86 VAL A C 1
ATOM 688 O O . VAL A 1 86 ? 3.195 -4.313 -0.608 1.00 91.88 86 VAL A O 1
ATOM 691 N N . VAL A 1 87 ? 4.500 -5.296 -2.148 1.00 91.56 87 VAL A N 1
ATOM 692 C CA . VAL A 1 87 ? 4.047 -6.661 -1.849 1.00 91.56 87 VAL A CA 1
ATOM 693 C C . VAL A 1 87 ? 4.342 -7.044 -0.402 1.00 91.56 87 VAL A C 1
ATOM 695 O O . VAL A 1 87 ? 3.417 -7.368 0.343 1.00 91.56 87 VAL A O 1
ATOM 698 N N . VAL A 1 88 ? 5.607 -6.974 0.024 1.00 93.81 88 VAL A N 1
ATOM 699 C CA . VAL A 1 88 ? 6.001 -7.373 1.385 1.00 93.81 88 VAL A CA 1
ATOM 700 C C . VAL A 1 88 ? 5.303 -6.510 2.449 1.00 93.81 88 VAL A C 1
ATOM 702 O O . VAL A 1 88 ? 4.678 -7.081 3.347 1.00 93.81 88 VAL A O 1
ATOM 705 N N . PRO A 1 89 ? 5.303 -5.167 2.350 1.00 92.19 89 PRO A N 1
ATOM 706 C CA . PRO A 1 89 ? 4.605 -4.329 3.318 1.00 92.19 89 PRO A CA 1
ATOM 707 C C . PRO A 1 89 ? 3.093 -4.568 3.350 1.00 92.19 89 PRO A C 1
ATOM 709 O O . PRO A 1 89 ? 2.520 -4.631 4.436 1.00 92.19 89 PRO A O 1
ATOM 712 N N . THR A 1 90 ? 2.449 -4.766 2.193 1.00 92.25 90 THR A N 1
ATOM 713 C CA . THR A 1 90 ? 1.000 -5.031 2.127 1.00 92.25 90 THR A CA 1
ATOM 714 C C . THR A 1 90 ? 0.648 -6.359 2.784 1.00 92.25 90 THR A C 1
ATOM 716 O O . THR A 1 90 ? -0.344 -6.428 3.507 1.00 92.25 90 THR A O 1
ATOM 719 N N . LEU A 1 91 ? 1.457 -7.406 2.591 1.00 93.75 91 LEU A N 1
ATOM 720 C CA . LEU A 1 91 ? 1.251 -8.700 3.250 1.00 93.75 91 LEU A CA 1
ATOM 721 C C . LEU A 1 91 ? 1.379 -8.580 4.770 1.00 93.75 91 LEU A C 1
ATOM 723 O O . LEU A 1 91 ? 0.529 -9.089 5.499 1.00 93.75 91 LEU A O 1
ATOM 727 N N . ILE A 1 92 ? 2.397 -7.860 5.247 1.00 93.81 92 ILE A N 1
ATOM 728 C CA . ILE A 1 92 ? 2.590 -7.598 6.678 1.00 93.81 92 ILE A CA 1
ATOM 729 C C . ILE A 1 92 ? 1.393 -6.821 7.239 1.00 93.81 92 ILE A C 1
ATOM 731 O O . ILE A 1 92 ? 0.804 -7.229 8.239 1.00 93.81 92 ILE A O 1
ATOM 735 N N . ALA A 1 93 ? 0.993 -5.731 6.584 1.00 92.69 93 ALA A N 1
ATOM 736 C CA . ALA A 1 93 ? -0.142 -4.921 7.010 1.00 92.69 93 ALA A CA 1
ATOM 737 C C . ALA A 1 93 ? -1.456 -5.715 6.993 1.00 92.69 93 ALA A C 1
ATOM 739 O O . ALA A 1 93 ? -2.243 -5.603 7.927 1.00 92.69 93 ALA A O 1
ATOM 740 N N . SER A 1 94 ? -1.661 -6.571 5.990 1.00 92.31 94 SER A N 1
ATOM 741 C CA . SER A 1 94 ? -2.832 -7.452 5.898 1.00 92.31 94 SER A CA 1
ATOM 742 C C . SER A 1 94 ? -2.840 -8.504 7.008 1.00 92.31 94 SER A C 1
ATOM 744 O O . SER A 1 94 ? -3.892 -8.781 7.576 1.00 92.31 94 SER A O 1
ATOM 746 N N . ALA A 1 95 ? -1.679 -9.049 7.382 1.00 92.62 95 ALA A N 1
ATOM 747 C CA . ALA A 1 95 ? -1.571 -9.964 8.516 1.00 92.62 95 ALA A CA 1
ATOM 748 C C . ALA A 1 95 ? -1.946 -9.272 9.837 1.00 92.62 95 ALA A C 1
ATOM 750 O O . ALA A 1 95 ? -2.707 -9.831 10.627 1.00 92.62 95 ALA A O 1
ATOM 751 N N . PHE A 1 96 ? -1.477 -8.038 10.059 1.00 92.50 96 PHE A N 1
ATOM 752 C CA . PHE A 1 96 ? -1.889 -7.237 11.217 1.00 92.50 96 PHE A CA 1
ATOM 753 C C . PHE A 1 96 ? -3.369 -6.849 11.164 1.00 92.50 96 PHE A C 1
ATOM 755 O O . PHE A 1 96 ? -4.041 -6.868 12.188 1.00 92.50 96 PHE A O 1
ATOM 762 N N . TRP A 1 97 ? -3.901 -6.547 9.984 1.00 92.25 97 TRP A N 1
ATOM 763 C CA . TRP A 1 97 ? -5.322 -6.273 9.804 1.00 92.25 97 TRP A CA 1
ATOM 764 C C . TRP A 1 97 ? -6.179 -7.478 10.214 1.00 92.25 97 TRP A C 1
ATOM 766 O O . TRP A 1 97 ? -7.035 -7.341 11.083 1.00 92.25 97 TRP A O 1
ATOM 776 N N . VAL A 1 98 ? -5.873 -8.674 9.699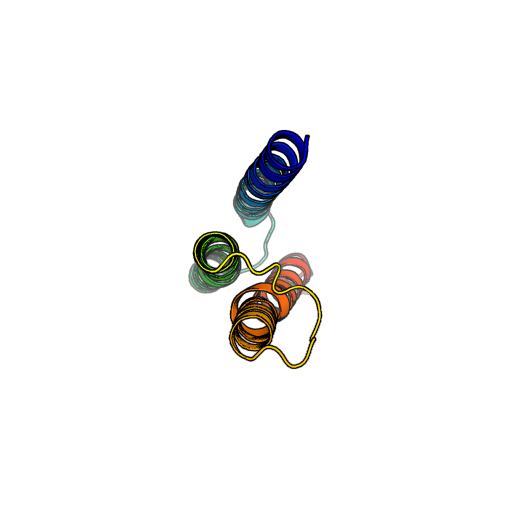 1.00 92.06 98 VAL A N 1
ATOM 777 C CA . VAL A 1 98 ? -6.554 -9.924 10.086 1.00 92.06 98 VAL A CA 1
ATOM 778 C C . VAL A 1 98 ? -6.395 -10.202 11.582 1.00 92.06 98 VAL A C 1
ATOM 780 O O . VAL A 1 98 ? -7.360 -10.567 12.253 1.00 92.06 98 VAL A O 1
ATOM 783 N N . TRP A 1 99 ? -5.197 -9.996 12.136 1.00 90.12 99 TRP A N 1
ATOM 784 C CA . TRP A 1 99 ? -4.948 -10.189 13.564 1.00 90.12 99 TRP A CA 1
ATOM 785 C C . TRP A 1 99 ? -5.789 -9.258 14.444 1.00 90.12 99 TRP A C 1
ATOM 787 O O . TRP A 1 99 ? -6.193 -9.657 15.534 1.00 90.12 99 TRP A O 1
ATOM 797 N N . GLY A 1 100 ? -6.077 -8.036 13.993 1.00 86.56 100 GLY A N 1
ATOM 798 C CA . GLY A 1 100 ? -6.878 -7.077 14.753 1.00 86.56 100 GLY A CA 1
ATOM 799 C C . GLY A 1 100 ? -8.342 -7.484 14.946 1.00 86.56 100 GLY A C 1
ATOM 800 O O . GLY A 1 100 ? -8.967 -7.031 15.903 1.00 86.56 100 GLY A O 1
ATOM 801 N N . PHE A 1 101 ? -8.871 -8.385 14.114 1.00 86.56 101 PHE A N 1
ATOM 802 C CA . PHE A 1 101 ? -10.190 -8.993 14.331 1.00 86.56 101 PHE A CA 1
ATOM 803 C C . PHE A 1 101 ?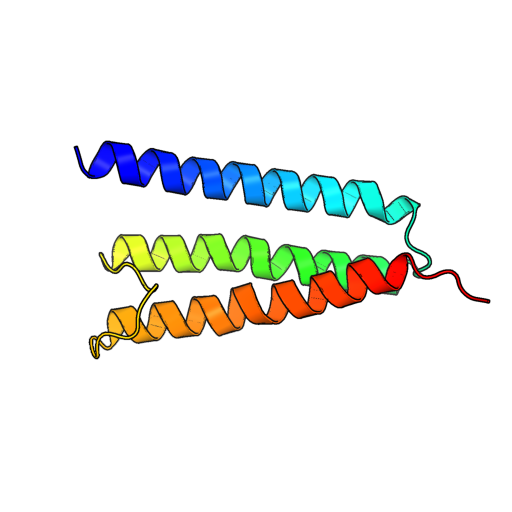 -10.171 -10.123 15.359 1.00 86.56 101 PHE A C 1
ATOM 805 O O . PHE A 1 101 ? -11.228 -10.573 15.795 1.00 86.56 101 PHE A O 1
ATOM 812 N N . ARG A 1 102 ? -8.990 -10.620 15.746 1.00 84.62 102 ARG A N 1
ATOM 813 C CA . ARG A 1 102 ? -8.894 -11.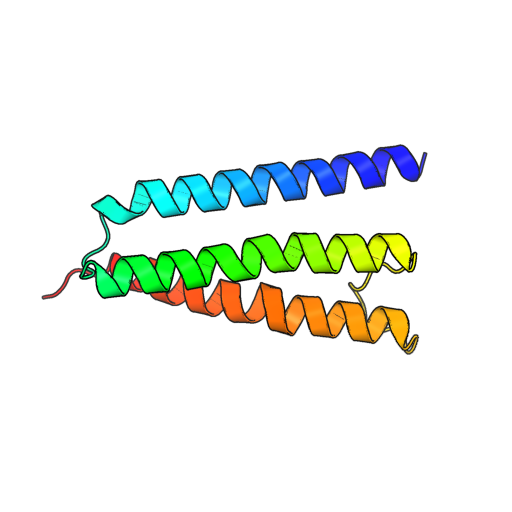720 16.700 1.00 84.62 102 ARG A CA 1
ATOM 814 C C . ARG A 1 102 ? -9.253 -11.214 18.094 1.00 84.62 102 ARG A C 1
ATOM 816 O O . ARG A 1 102 ? -8.545 -10.393 18.674 1.00 84.62 102 ARG A O 1
ATOM 823 N N . GLU A 1 103 ? -10.352 -11.734 18.617 1.00 66.62 103 GLU A N 1
ATOM 824 C CA . GLU A 1 103 ? -10.892 -11.386 19.925 1.00 66.62 103 GLU A CA 1
ATOM 825 C C . GLU A 1 103 ? -9.871 -11.684 21.034 1.00 66.62 103 GLU A C 1
ATOM 827 O O . GLU A 1 103 ? -9.239 -12.750 21.059 1.00 66.62 103 GLU A O 1
ATOM 832 N N . ARG A 1 104 ? -9.661 -10.720 21.939 1.00 62.97 104 ARG A N 1
ATOM 833 C CA . ARG A 1 104 ? -8.832 -10.934 23.130 1.00 62.97 104 ARG A CA 1
ATOM 834 C C . ARG A 1 104 ? -9.649 -11.777 24.108 1.00 62.97 104 ARG A C 1
ATOM 836 O O . ARG A 1 104 ? -10.488 -11.230 24.811 1.00 62.97 104 ARG A O 1
ATOM 843 N N . ARG A 1 105 ? -9.434 -13.095 24.099 1.00 51.59 105 ARG A N 1
ATOM 844 C CA . ARG A 1 105 ? -9.807 -13.942 25.241 1.00 51.59 105 ARG A CA 1
ATOM 845 C C . ARG A 1 105 ? -9.082 -13.485 26.499 1.00 51.59 105 ARG A C 1
ATOM 847 O O . ARG A 1 105 ? -7.896 -13.100 26.369 1.00 51.59 105 ARG A O 1
#

Foldseek 3Di:
DVVVVVVVVVVVLVVVLVVVLVVLVVCPVLFQDDPVLSVVLNCLSVFLSVQLVVLVVQCVVVVEPLCDPDVPPSSVVSVVSNCPRHVVSNVVSVVSSVVRNDDDD